Protein 2M7I (pdb70)

Radius of gyration: 6.83 Å; Cα contacts (8 Å, |Δi|>4): 8; chains: 1; bounding box: 20×5×5 Å

Foldseek 3Di:
DDDVHDDD

Sequence (8 aa):
TWLRWAKPTWLRWAKPTWLRWAKPTWLRWAKPTWLRWAKPTWLRWAKPTWLRWAKPTWLRWAKPTWLRWAKPTWLRWAKPTWLRWAKPTWLRWAKPTWLRWAKPTWLRWAKPTWLRWAKPTWLRWAKPTWLRWAKPTWLRWAKPTWLRWAKPTWLRWAKP

Structure (mmCIF, N/CA/C/O backbone):
data_2M7I
#
_entry.id   2M7I
#
loop_
_atom_site.group_PDB
_atom_site.id
_atom_site.type_symbol
_atom_site.label_atom_id
_atom_site.label_alt_id
_atom_site.label_comp_id
_atom_site.label_asym_id
_atom_site.label_entity_id
_atom_site.label_seq_id
_atom_site.pdbx_PDB_ins_code
_atom_site.Cartn_x
_atom_site.Cartn_y
_atom_site.Cartn_z
_atom_site.occupancy
_atom_site.B_iso_or_equiv
_atom_site.auth_seq_id
_atom_site.auth_comp_id
_atom_site.auth_asym_id
_atom_site.auth_atom_id
_atom_site.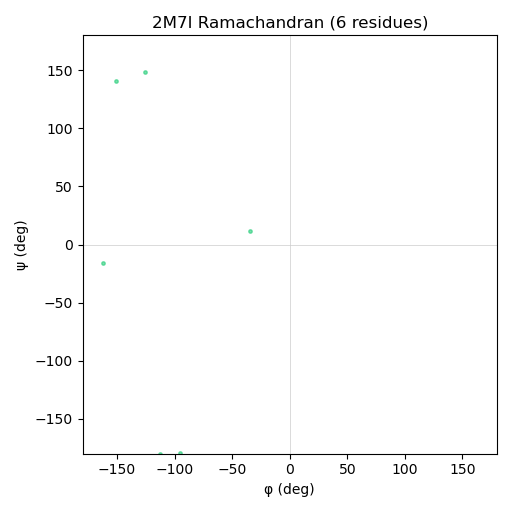pdbx_PDB_model_num
ATOM 1 N N . THR A 1 1 ? -9.054 -0.436 -2.928 1.00 0.00 1 THR A N 1
ATOM 2 C CA . THR A 1 1 ? -7.889 0.341 -2.543 1.00 0.00 1 THR A CA 1
ATOM 3 C C . THR A 1 1 ? -6.741 -0.585 -2.135 1.00 0.00 1 THR A C 1
ATOM 4 O O . THR A 1 1 ? -6.846 -1.803 -2.265 1.00 0.00 1 THR A O 1
ATOM 15 N N . TRP A 1 2 ? -5.671 0.030 -1.650 1.00 0.00 2 TRP A N 1
ATOM 16 C CA . TRP A 1 2 ? -4.505 -0.724 -1.223 1.00 0.00 2 TRP A CA 1
ATOM 17 C C . TRP A 1 2 ? -3.816 0.064 -0.106 1.00 0.00 2 TRP A C 1
ATOM 18 O O . TRP A 1 2 ? -3.728 1.289 -0.170 1.00 0.00 2 TRP A O 1
ATOM 39 N N . LEU A 1 3 ? -3.347 -0.672 0.891 1.00 0.00 3 LEU A N 1
ATOM 40 C CA . LEU A 1 3 ? -2.668 -0.057 2.019 1.00 0.00 3 LEU A CA 1
ATOM 41 C C . LEU A 1 3 ? -1.158 -0.089 1.779 1.00 0.00 3 LEU A C 1
ATOM 42 O O . LEU A 1 3 ? -0.429 -0.883 2.366 1.00 0.00 3 LEU A O 1
ATOM 115 N N . ARG A 1 7 ? 7.845 0.366 1.635 1.00 0.00 7 ARG A N 1
ATOM 116 C CA . ARG A 1 7 ? 8.178 -0.720 0.728 1.00 0.00 7 ARG A CA 1
ATOM 117 C C . ARG A 1 7 ? 7.190 -1.876 0.897 1.00 0.00 7 ARG A C 1
ATOM 118 O O . ARG A 1 7 ? 7.412 -2.968 0.378 1.00 0.00 7 ARG A O 1
ATOM 139 N N . TRP A 1 8 ? 6.120 -1.595 1.627 1.00 0.00 8 TRP A N 1
ATOM 140 C CA . TRP A 1 8 ? 5.097 -2.598 1.871 1.00 0.00 8 TRP A CA 1
ATOM 141 C C . TRP A 1 8 ? 3.819 -2.153 1.156 1.00 0.00 8 TRP A C 1
ATOM 142 O O . TRP A 1 8 ? 3.756 -1.070 0.582 1.00 0.00 8 TRP A O 1
ATOM 198 N N . ALA A 1 11 ? -3.784 -5.352 0.425 1.00 0.00 11 ALA A N 1
ATOM 199 C CA . ALA A 1 11 ? -5.004 -4.997 -0.279 1.00 0.00 11 ALA A CA 1
ATOM 200 C C . ALA A 1 11 ? -6.162 -4.930 0.718 1.00 0.00 11 ALA A C 1
ATO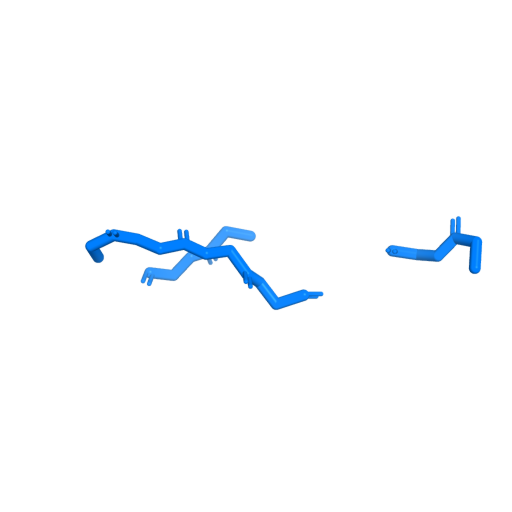M 201 O O . ALA A 1 11 ? -6.175 -5.657 1.709 1.00 0.00 11 ALA A O 1
ATOM 208 N N . LYS A 1 12 ? -7.107 -4.050 0.420 1.00 0.00 12 LYS A N 1
ATOM 209 C CA . LYS A 1 12 ? -8.267 -3.878 1.277 1.00 0.00 12 LYS A CA 1
ATOM 210 C C . LYS A 1 12 ? -9.373 -3.166 0.497 1.00 0.00 12 LYS A C 1
ATOM 211 O O . LYS A 1 12 ? -9.473 -1.941 0.414 1.00 0.00 12 LYS A O 1
ATOM 244 N N . PRO A 1 14 ? -11.480 -1.257 -1.900 1.00 0.00 14 PRO A N 1
ATOM 245 C CA . PRO A 1 14 ? -11.473 -0.322 -3.056 1.00 0.00 14 PRO A CA 1
ATOM 246 C C . PRO A 1 14 ? -10.081 0.091 -3.647 1.00 0.00 14 PRO A C 1
ATOM 247 O O . PRO A 1 14 ? -9.951 1.113 -4.311 1.00 0.00 14 PRO A O 1
ATOM 258 N N . THR A 1 1 ? -8.891 -0.368 -2.874 1.00 0.00 1 THR A N 2
ATOM 259 C CA . THR A 1 1 ? -7.728 0.361 -2.400 1.00 0.00 1 THR A CA 2
ATOM 260 C C . THR A 1 1 ? -6.622 -0.612 -1.983 1.00 0.00 1 THR A C 2
ATOM 261 O O . THR A 1 1 ? -6.750 -1.821 -2.174 1.00 0.00 1 THR A O 2
ATOM 272 N N . TRP A 1 2 ? -5.562 -0.048 -1.423 1.00 0.00 2 TRP A N 2
ATOM 273 C CA . TRP A 1 2 ? -4.435 -0.851 -0.979 1.00 0.00 2 TRP A CA 2
ATOM 274 C C . TRP A 1 2 ? -3.729 -0.091 0.146 1.00 0.00 2 TRP A C 2
ATOM 275 O O . TRP A 1 2 ? -3.709 1.139 0.153 1.00 0.00 2 TRP A O 2
ATOM 296 N N . LEU A 1 3 ? -3.166 -0.856 1.070 1.00 0.00 3 LEU A N 2
ATOM 297 C CA . LEU A 1 3 ? -2.461 -0.270 2.198 1.00 0.00 3 LEU A CA 2
ATOM 298 C C . LEU A 1 3 ? -0.985 -0.090 1.833 1.00 0.00 3 LEU A C 2
ATOM 299 O O . LEU A 1 3 ? -0.108 -0.787 2.334 1.00 0.00 3 LEU A O 2
ATOM 372 N N . ARG A 1 7 ? 7.741 0.346 1.546 1.00 0.00 7 ARG A N 2
ATOM 373 C CA . ARG A 1 7 ? 8.036 -0.784 0.683 1.00 0.00 7 ARG A CA 2
ATOM 374 C C . ARG A 1 7 ? 7.029 -1.912 0.922 1.00 0.00 7 ARG A C 2
ATOM 375 O O . ARG A 1 7 ? 7.224 -3.032 0.455 1.00 0.00 7 ARG A O 2
ATOM 396 N N . TRP A 1 8 ? 5.972 -1.574 1.647 1.00 0.00 8 TRP A N 2
ATOM 397 C CA . TRP A 1 8 ? 4.935 -2.544 1.954 1.00 0.00 8 TRP A CA 2
ATOM 398 C C . TRP A 1 8 ? 3.670 -2.140 1.192 1.00 0.00 8 TRP A C 2
ATOM 399 O O . TRP A 1 8 ? 3.559 -1.024 0.692 1.00 0.00 8 TRP A O 2
ATOM 455 N N . ALA A 1 11 ? -3.819 -5.424 0.496 1.00 0.00 11 ALA A N 2
ATOM 456 C CA . ALA A 1 11 ? -5.031 -5.120 -0.247 1.00 0.00 11 ALA A CA 2
ATOM 457 C C . ALA A 1 11 ? -6.211 -5.035 0.723 1.00 0.00 11 ALA A C 2
ATOM 458 O O . ALA A 1 11 ? -6.255 -5.758 1.718 1.00 0.00 11 ALA A O 2
ATOM 465 N N . LYS A 1 12 ? -7.139 -4.145 0.400 1.00 0.00 12 LYS A N 2
ATOM 466 C CA . LYS A 1 12 ? -8.316 -3.957 1.230 1.00 0.00 12 LYS A CA 2
ATOM 467 C C . LYS A 1 12 ? -9.380 -3.200 0.433 1.00 0.00 12 LYS A C 2
ATOM 468 O O . LYS A 1 12 ? -9.470 -1.973 0.406 1.00 0.00 12 LYS A O 2
ATOM 501 N N . PRO A 1 14 ? -11.361 -1.174 -1.984 1.00 0.00 14 PRO A N 2
ATOM 502 C CA . PRO A 1 14 ? -11.295 -0.196 -3.102 1.00 0.00 14 PRO A CA 2
ATOM 503 C C . PRO A 1 14 ? -9.875 0.221 -3.618 1.00 0.00 14 PRO A C 2
ATOM 504 O O . PRO A 1 14 ? -9.698 1.288 -4.196 1.00 0.00 14 PRO A O 2
ATOM 515 N N . THR A 1 1 ? -8.990 -0.504 -2.991 1.00 0.00 1 THR A N 3
ATOM 516 C CA . THR A 1 1 ? -7.809 0.253 -2.612 1.00 0.00 1 THR A CA 3
ATOM 517 C C . THR A 1 1 ? -6.703 -0.688 -2.130 1.00 0.00 1 THR A C 3
ATOM 518 O O . THR A 1 1 ? -6.846 -1.908 -2.203 1.00 0.00 1 THR A O 3
ATOM 529 N N . TRP A 1 2 ? -5.627 -0.086 -1.648 1.00 0.00 2 TRP A N 3
ATOM 530 C CA . TRP A 1 2 ? -4.497 -0.855 -1.153 1.00 0.00 2 TRP A CA 3
ATOM 531 C C . TRP A 1 2 ? -3.808 -0.035 -0.060 1.00 0.00 2 TRP A C 3
ATOM 532 O O . TRP A 1 2 ? -3.711 1.187 -0.165 1.00 0.00 2 TRP A O 3
ATOM 553 N N . LEU A 1 3 ? -3.350 -0.739 0.964 1.00 0.00 3 LEU A N 3
ATOM 554 C CA . LEU A 1 3 ? -2.673 -0.092 2.074 1.00 0.00 3 LEU A CA 3
ATOM 555 C C . LEU A 1 3 ? -1.179 0.023 1.759 1.00 0.00 3 LEU A C 3
ATOM 556 O O . LEU A 1 3 ? -0.382 -0.847 2.094 1.00 0.00 3 LEU A O 3
ATOM 629 N N . ARG A 1 7 ? 7.846 0.302 1.536 1.00 0.00 7 ARG A N 3
ATOM 630 C CA . ARG A 1 7 ? 8.103 -0.785 0.607 1.00 0.00 7 ARG A CA 3
ATOM 631 C C . ARG A 1 7 ? 7.092 -1.914 0.817 1.00 0.00 7 ARG A C 3
ATOM 632 O O . ARG A 1 7 ? 7.268 -3.015 0.296 1.00 0.00 7 ARG A O 3
ATOM 653 N N . TRP A 1 8 ? 6.056 -1.603 1.581 1.00 0.00 8 TRP A N 3
ATOM 654 C CA . TRP A 1 8 ? 5.017 -2.577 1.867 1.00 0.00 8 TRP A CA 3
ATOM 655 C C . TRP A 1 8 ? 3.780 -2.204 1.047 1.00 0.00 8 TRP A C 3
ATOM 656 O O . TRP A 1 8 ? 3.755 -1.184 0.364 1.00 0.00 8 TRP A O 3
ATOM 712 N N . ALA A 1 11 ? -3.810 -5.395 0.500 1.00 0.00 11 ALA A N 3
ATOM 713 C CA . ALA A 1 11 ? -5.025 -5.078 -0.231 1.00 0.00 11 ALA A CA 3
ATOM 714 C C . ALA A 1 11 ? -6.190 -4.955 0.754 1.00 0.00 11 ALA A C 3
ATOM 715 O O . ALA A 1 11 ? -6.225 -5.650 1.768 1.00 0.00 11 ALA A O 3
ATOM 722 N N . LYS A 1 12 ? -7.114 -4.067 0.420 1.00 0.00 12 LYS A N 3
ATOM 723 C CA . LYS A 1 12 ? -8.277 -3.845 1.263 1.00 0.00 12 LYS A CA 3
ATOM 724 C C . LYS A 1 12 ? -9.361 -3.134 0.450 1.00 0.00 12 LYS A C 3
ATOM 725 O O . LYS A 1 12 ? -9.409 -1.913 0.293 1.00 0.00 12 LYS A O 3
ATOM 758 N N . PRO A 1 14 ? -11.431 -1.237 -1.953 1.00 0.00 14 PRO A N 3
ATOM 759 C CA . PRO A 1 14 ? -11.397 -0.331 -3.131 1.00 0.00 14 PRO A CA 3
ATOM 760 C C . PRO A 1 14 ? -9.996 0.014 -3.742 1.00 0.00 14 PRO A C 3
ATOM 761 O O . PRO A 1 14 ? -9.832 1.013 -4.434 1.00 0.00 14 PRO A O 3
ATOM 772 N N . THR A 1 1 ? -9.045 -0.373 -2.852 1.00 0.00 1 THR A N 4
ATOM 773 C CA . THR A 1 1 ? -7.952 0.418 -2.312 1.00 0.00 1 THR A CA 4
ATOM 774 C C . THR A 1 1 ? -6.745 -0.475 -2.012 1.00 0.00 1 THR A C 4
ATOM 775 O O . THR A 1 1 ? -6.755 -1.664 -2.326 1.00 0.00 1 THR A O 4
ATOM 786 N N . TRP A 1 2 ? -5.735 0.134 -1.408 1.00 0.00 2 TRP A N 4
ATOM 787 C CA . TRP A 1 2 ? -4.524 -0.591 -1.063 1.00 0.00 2 TRP A CA 4
ATOM 788 C C . TRP A 1 2 ? -3.790 0.204 0.019 1.00 0.00 2 TRP A C 4
ATOM 789 O O . TRP A 1 2 ? -3.637 1.419 -0.094 1.00 0.00 2 TRP A O 4
ATOM 810 N N . LEU A 1 3 ? -3.356 -0.515 1.044 1.00 0.00 3 LEU A N 4
ATOM 811 C CA . LEU A 1 3 ? -2.641 0.108 2.146 1.00 0.00 3 LEU A CA 4
ATOM 812 C C . LEU A 1 3 ? -1.137 0.052 1.869 1.00 0.00 3 LEU A C 4
ATOM 813 O O . LEU A 1 3 ? -0.399 -0.713 2.481 1.00 0.00 3 LEU A O 4
ATOM 886 N N . ARG A 1 7 ? 7.871 0.296 1.518 1.00 0.00 7 ARG A N 4
ATOM 887 C CA . ARG A 1 7 ? 8.161 -0.813 0.627 1.00 0.00 7 ARG A CA 4
ATOM 888 C C . ARG A 1 7 ? 7.146 -1.940 0.834 1.00 0.00 7 ARG A C 4
ATOM 889 O O . ARG A 1 7 ? 7.327 -3.044 0.325 1.00 0.00 7 ARG A O 4
ATOM 910 N N . TRP A 1 8 ? 6.100 -1.620 1.581 1.00 0.00 8 TRP A N 4
ATOM 911 C CA . TRP A 1 8 ? 5.056 -2.591 1.862 1.00 0.00 8 TRP A CA 4
ATOM 912 C C . TRP A 1 8 ? 3.769 -2.110 1.187 1.00 0.00 8 TRP A C 4
ATOM 913 O O . TRP A 1 8 ? 3.712 -1.015 0.637 1.00 0.00 8 TRP A O 4
ATOM 969 N N . ALA A 1 11 ? -3.797 -5.298 0.574 1.00 0.00 11 ALA A N 4
ATOM 970 C CA . ALA A 1 11 ? -4.988 -4.980 -0.196 1.00 0.00 11 ALA A CA 4
ATOM 971 C C . ALA A 1 11 ? -6.207 -4.997 0.729 1.00 0.00 11 ALA A C 4
ATOM 972 O O . ALA A 1 11 ? -6.251 -5.763 1.691 1.00 0.00 11 ALA A O 4
ATOM 979 N N . LYS A 1 12 ? -7.168 -4.143 0.406 1.00 0.00 12 LYS A N 4
ATOM 980 C CA . LYS A 1 12 ? -8.383 -4.051 1.196 1.00 0.00 12 LYS A CA 4
ATOM 981 C C . LYS A 1 12 ? -9.471 -3.359 0.371 1.00 0.00 12 LYS A C 4
ATOM 982 O O . LYS A 1 12 ? -9.682 -2.146 0.398 1.00 0.00 12 LYS A O 4
ATOM 1015 N N . PRO A 1 14 ? -11.491 -1.412 -2.084 1.00 0.00 14 PRO A N 4
ATOM 1016 C CA . PRO A 1 14 ? -11.457 -0.381 -3.155 1.00 0.00 14 PRO A CA 4
ATOM 1017 C C . PRO A 1 14 ? -10.059 0.199 -3.558 1.00 0.00 14 PRO A C 4
ATOM 1018 O O . PRO A 1 14 ? -9.957 1.299 -4.091 1.00 0.00 14 PRO A O 4
ATOM 1029 N N . THR A 1 1 ? -8.881 -0.402 -2.891 1.00 0.00 1 THR A N 5
ATOM 1030 C CA . THR A 1 1 ? -7.729 0.339 -2.406 1.00 0.00 1 THR A CA 5
ATOM 1031 C C . THR A 1 1 ? -6.608 -0.620 -2.005 1.00 0.00 1 THR A C 5
ATOM 1032 O O . THR A 1 1 ? -6.717 -1.829 -2.209 1.00 0.00 1 THR A O 5
ATOM 1043 N N . TRP A 1 2 ? -5.554 -0.048 -1.441 1.00 0.00 2 TRP A N 5
ATOM 1044 C CA . TRP A 1 2 ? -4.414 -0.837 -1.009 1.00 0.00 2 TRP A CA 5
ATOM 1045 C C . TRP A 1 2 ? -3.703 -0.071 0.108 1.00 0.00 2 TRP A C 5
ATOM 1046 O O . TRP A 1 2 ? -3.644 1.158 0.082 1.00 0.00 2 TRP A O 5
ATOM 1067 N N . LEU A 1 3 ? -3.183 -0.827 1.063 1.00 0.00 3 LEU A N 5
ATOM 1068 C CA . LEU A 1 3 ? -2.479 -0.233 2.187 1.00 0.00 3 LEU A CA 5
ATOM 1069 C C . LEU A 1 3 ? -1.001 -0.065 1.827 1.00 0.00 3 LEU A C 5
ATOM 1070 O O . LEU A 1 3 ? -0.141 -0.821 2.268 1.00 0.00 3 LEU A O 5
ATOM 1143 N N . ARG A 1 7 ? 7.747 0.326 1.492 1.00 0.00 7 ARG A N 5
ATOM 1144 C CA . ARG A 1 7 ? 8.025 -0.780 0.592 1.00 0.00 7 ARG A CA 5
ATOM 1145 C C . ARG A 1 7 ? 7.017 -1.910 0.812 1.00 0.00 7 ARG A C 5
ATOM 1146 O O . ARG A 1 7 ? 7.200 -3.017 0.308 1.00 0.00 7 ARG A O 5
ATOM 1167 N N . TRP A 1 8 ? 5.974 -1.591 1.564 1.00 0.00 8 TRP A N 5
ATOM 1168 C CA . TRP A 1 8 ? 4.935 -2.564 1.857 1.00 0.00 8 TRP A CA 5
ATOM 1169 C C . TRP A 1 8 ? 3.671 -2.147 1.104 1.00 0.00 8 TRP A C 5
ATOM 1170 O O . TRP A 1 8 ? 3.569 -1.032 0.601 1.00 0.00 8 TRP A O 5
ATOM 1226 N N . ALA A 1 11 ? -3.829 -5.343 0.641 1.00 0.00 11 ALA A N 5
ATOM 1227 C CA . ALA A 1 11 ? -5.020 -5.085 -0.149 1.00 0.00 11 ALA A CA 5
ATOM 1228 C C . ALA A 1 11 ? -6.238 -5.026 0.776 1.00 0.00 11 ALA A C 5
ATOM 1229 O O . ALA A 1 11 ? -6.311 -5.762 1.759 1.00 0.00 11 ALA A O 5
ATOM 1236 N N . LYS A 1 12 ? -7.162 -4.143 0.429 1.00 0.00 12 LYS A N 5
ATOM 1237 C CA . LYS A 1 12 ? -8.372 -3.977 1.216 1.00 0.00 12 LYS A CA 5
ATOM 1238 C C . LYS A 1 12 ? -9.420 -3.237 0.382 1.00 0.00 12 LYS A C 5
ATOM 1239 O O . LYS A 1 12 ? -9.500 -2.011 0.315 1.00 0.00 12 LYS A O 5
ATOM 1272 N N . PRO A 1 14 ? -11.376 -1.231 -2.040 1.00 0.00 14 PRO A N 5
ATOM 1273 C CA . PRO A 1 14 ? -11.289 -0.246 -3.150 1.00 0.00 14 PRO A CA 5
ATOM 1274 C C . PRO A 1 14 ? -9.861 0.180 -3.633 1.00 0.00 14 PRO A C 5
ATOM 1275 O O . PRO A 1 14 ? -9.683 1.227 -4.245 1.00 0.00 14 PRO A O 5
ATOM 1286 N N . THR A 1 1 ? -9.140 -0.777 -3.174 1.00 0.00 1 THR A N 6
ATOM 1287 C CA . THR A 1 1 ? -7.967 0.025 -2.873 1.00 0.00 1 THR A CA 6
ATOM 1288 C C . THR A 1 1 ? -6.847 -0.856 -2.314 1.00 0.00 1 THR A C 6
ATOM 1289 O O . THR A 1 1 ? -6.977 -2.078 -2.272 1.00 0.00 1 THR A O 6
ATOM 1300 N N . TRP A 1 2 ? -5.773 -0.200 -1.899 1.00 0.00 2 TRP A N 6
ATOM 1301 C CA . TRP A 1 2 ? -4.632 -0.909 -1.345 1.00 0.00 2 TRP A CA 6
ATOM 1302 C C . TRP A 1 2 ? -3.968 0.001 -0.310 1.00 0.00 2 TRP A C 6
ATOM 1303 O O . TRP A 1 2 ? -4.151 1.218 -0.340 1.00 0.00 2 TRP A O 6
ATOM 1324 N N . LEU A 1 3 ? -3.211 -0.622 0.581 1.00 0.00 3 LEU A N 6
ATOM 1325 C CA . LEU A 1 3 ? -2.518 0.117 1.623 1.00 0.00 3 LEU A CA 6
ATOM 1326 C C . LEU A 1 3 ? -1.309 0.834 1.017 1.00 0.00 3 LEU A C 6
ATOM 1327 O O . LEU A 1 3 ? -1.076 0.796 -0.187 1.00 0.00 3 LEU A O 6
ATOM 1400 N N . ARG A 1 7 ? 7.907 0.139 1.293 1.00 0.00 7 ARG A N 6
ATOM 1401 C CA . ARG A 1 7 ? 7.949 -0.821 0.203 1.00 0.00 7 ARG A CA 6
ATOM 1402 C C . ARG A 1 7 ? 6.903 -1.916 0.422 1.00 0.00 7 ARG A C 6
ATOM 1403 O O . ARG A 1 7 ? 6.926 -2.945 -0.254 1.00 0.00 7 ARG A O 6
ATOM 1424 N N . TRP A 1 8 ? 6.011 -1.660 1.367 1.00 0.00 8 TRP A N 6
ATOM 1425 C CA . TRP A 1 8 ? 4.960 -2.611 1.683 1.00 0.00 8 TRP A CA 6
ATOM 1426 C C . TRP A 1 8 ? 3.708 -2.209 0.899 1.00 0.00 8 TRP A C 6
ATOM 1427 O O . TRP A 1 8 ? 3.695 -1.204 0.196 1.00 0.00 8 TRP A O 6
ATOM 1483 N N . ALA A 1 11 ? -3.866 -5.368 0.609 1.00 0.00 11 ALA A N 6
ATOM 1484 C CA . ALA A 1 11 ? -5.083 -5.066 -0.125 1.00 0.00 11 ALA A CA 6
ATOM 1485 C C . ALA A 1 11 ? -6.237 -4.881 0.863 1.00 0.00 11 ALA A C 6
ATOM 1486 O O . ALA A 1 11 ? -6.257 -5.505 1.923 1.00 0.00 11 ALA A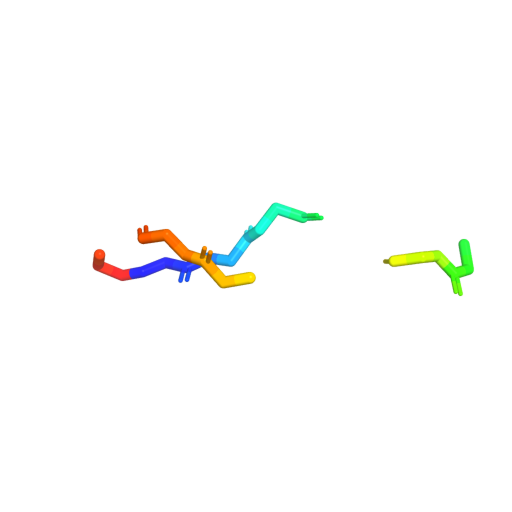 O 6
ATOM 1493 N N . LYS A 1 12 ? -7.169 -4.021 0.480 1.00 0.00 12 LYS A N 6
ATOM 1494 C CA . LYS A 1 12 ? -8.323 -3.747 1.318 1.00 0.00 12 LYS A CA 6
ATOM 1495 C C . LYS A 1 12 ? -9.428 -3.117 0.468 1.00 0.00 12 LYS A C 6
ATOM 1496 O O . LYS A 1 12 ? -9.492 -1.915 0.211 1.00 0.00 12 LYS A O 6
ATOM 1529 N N . PRO A 1 14 ? -11.555 -1.451 -2.053 1.00 0.00 14 PRO A N 6
ATOM 1530 C CA . PRO A 1 14 ? -11.549 -0.644 -3.302 1.00 0.00 14 PRO A CA 6
ATOM 1531 C C . PRO A 1 14 ? -10.161 -0.337 -3.961 1.00 0.00 14 PRO A C 6
ATOM 1532 O O . PRO A 1 14 ? -10.018 0.611 -4.726 1.00 0.00 14 PRO A O 6
ATOM 1543 N N . THR A 1 1 ? -9.021 -0.517 -2.972 1.00 0.00 1 THR A N 7
ATOM 1544 C CA . THR A 1 1 ? -7.826 0.250 -2.668 1.00 0.00 1 THR A CA 7
ATOM 1545 C C . THR A 1 1 ? -6.703 -0.677 -2.198 1.00 0.00 1 THR A C 7
ATOM 1546 O O . THR A 1 1 ? -6.850 -1.898 -2.223 1.00 0.00 1 THR A O 7
ATOM 1557 N N . TRP A 1 2 ? -5.605 -0.061 -1.783 1.00 0.00 2 TRP A N 7
ATOM 1558 C CA . TRP A 1 2 ? -4.458 -0.815 -1.308 1.00 0.00 2 TRP A CA 7
ATOM 1559 C C . TRP A 1 2 ? -3.749 0.022 -0.242 1.00 0.00 2 TRP A C 7
ATOM 1560 O O . TRP A 1 2 ? -3.578 1.229 -0.408 1.00 0.00 2 TRP A O 7
ATOM 1581 N N . LEU A 1 3 ? -3.356 -0.652 0.830 1.00 0.00 3 LEU A N 7
ATOM 1582 C CA . LEU A 1 3 ? -2.669 0.016 1.923 1.00 0.00 3 LEU A CA 7
ATOM 1583 C C . LEU A 1 3 ? -1.164 0.017 1.648 1.00 0.00 3 LEU A C 7
ATOM 1584 O O . LEU A 1 3 ? -0.430 -0.865 2.084 1.00 0.00 3 LEU A O 7
ATOM 1657 N N . ARG A 1 7 ? 7.796 0.416 1.617 1.00 0.00 7 ARG A N 7
ATOM 1658 C CA . ARG A 1 7 ? 8.118 -0.639 0.670 1.00 0.00 7 ARG A CA 7
ATOM 1659 C C . ARG A 1 7 ? 7.153 -1.814 0.835 1.00 0.00 7 ARG A C 7
ATOM 1660 O O . ARG A 1 7 ? 7.377 -2.889 0.281 1.00 0.00 7 ARG A O 7
ATOM 1681 N N . TRP A 1 8 ? 6.098 -1.569 1.598 1.00 0.00 8 TRP A N 7
ATOM 1682 C CA . TRP A 1 8 ? 5.097 -2.593 1.843 1.00 0.00 8 TRP A CA 7
ATOM 1683 C C . TRP A 1 8 ? 3.812 -2.181 1.121 1.00 0.00 8 TRP A C 7
ATOM 1684 O O . TRP A 1 8 ? 3.715 -1.087 0.573 1.00 0.00 8 TRP A O 7
ATOM 1740 N N . ALA A 1 11 ? -3.786 -5.393 0.438 1.00 0.00 11 ALA A N 7
ATOM 1741 C CA . ALA A 1 11 ? -5.013 -5.059 -0.264 1.00 0.00 11 ALA A CA 7
ATOM 1742 C C . ALA A 1 11 ? -6.156 -4.931 0.745 1.00 0.00 11 ALA A C 7
ATOM 1743 O O . ALA A 1 11 ? -6.170 -5.624 1.762 1.00 0.00 11 ALA A O 7
ATOM 1750 N N . LYS A 1 12 ? -7.085 -4.040 0.430 1.00 0.00 12 LYS A N 7
ATOM 1751 C CA . LYS A 1 12 ? -8.228 -3.813 1.297 1.00 0.00 12 LYS A CA 7
ATOM 1752 C C . LYS A 1 12 ? -9.326 -3.098 0.509 1.00 0.00 12 LYS A C 7
ATOM 1753 O O . LYS A 1 12 ? -9.344 -1.882 0.310 1.00 0.00 12 LYS A O 7
ATOM 1786 N N . PRO A 1 14 ? -11.445 -1.198 -1.829 1.00 0.00 14 PRO A N 7
ATOM 1787 C CA . PRO A 1 14 ? -11.435 -0.312 -3.023 1.00 0.00 14 PRO A CA 7
ATOM 1788 C C . PRO A 1 14 ? -10.051 -0.018 -3.697 1.00 0.00 14 PRO A C 7
ATOM 1789 O O . PRO A 1 14 ? -9.904 0.932 -4.458 1.00 0.00 14 PRO A O 7
ATOM 1800 N N . THR A 1 1 ? -9.009 -0.476 -2.944 1.00 0.00 1 THR A N 8
ATOM 1801 C CA . THR A 1 1 ? -7.829 0.300 -2.606 1.00 0.00 1 THR A CA 8
ATOM 1802 C C . THR A 1 1 ? -6.688 -0.624 -2.176 1.00 0.00 1 THR A C 8
ATOM 1803 O O . THR A 1 1 ? -6.809 -1.845 -2.254 1.00 0.00 1 THR A O 8
ATOM 1814 N N . TRP A 1 2 ? -5.604 -0.005 -1.731 1.00 0.00 2 TRP A N 8
ATOM 1815 C CA . TRP A 1 2 ? -4.442 -0.757 -1.288 1.00 0.00 2 TRP A CA 8
ATOM 1816 C C . TRP A 1 2 ? -3.722 0.070 -0.221 1.00 0.00 2 TRP A C 8
ATOM 1817 O O . TRP A 1 2 ? -3.418 1.241 -0.439 1.00 0.00 2 TRP A O 8
ATOM 1838 N N . LEU A 1 3 ? -3.471 -0.573 0.910 1.00 0.00 3 LEU A N 8
ATOM 1839 C CA . LEU A 1 3 ? -2.792 0.088 2.012 1.00 0.00 3 LEU A CA 8
ATOM 1840 C C . LEU A 1 3 ? -1.279 -0.018 1.811 1.00 0.00 3 LEU A C 8
ATOM 1841 O O . LEU A 1 3 ? -0.615 -0.885 2.369 1.00 0.00 3 LEU A O 8
ATOM 1914 N N . ARG A 1 7 ? 7.837 0.365 1.557 1.00 0.00 7 ARG A N 8
ATOM 1915 C CA . ARG A 1 7 ? 8.154 -0.723 0.649 1.00 0.00 7 ARG A CA 8
ATOM 1916 C C . ARG A 1 7 ? 7.170 -1.880 0.840 1.00 0.00 7 ARG A C 8
ATOM 1917 O O . ARG A 1 7 ? 7.384 -2.974 0.322 1.00 0.00 7 ARG A O 8
ATOM 1938 N N . TRP A 1 8 ? 6.113 -1.596 1.586 1.00 0.00 8 TRP A N 8
ATOM 1939 C CA . TRP A 1 8 ? 5.094 -2.598 1.853 1.00 0.00 8 TRP A CA 8
ATOM 1940 C C . TRP A 1 8 ? 3.803 -2.157 1.162 1.00 0.00 8 TRP A C 8
ATOM 1941 O O . TRP A 1 8 ? 3.724 -1.069 0.598 1.00 0.00 8 TRP A O 8
ATOM 1997 N N . ALA A 1 11 ? -3.780 -5.414 0.402 1.00 0.00 11 ALA A N 8
ATOM 1998 C CA . ALA A 1 11 ? -5.000 -5.071 -0.310 1.00 0.00 11 ALA A CA 8
ATOM 1999 C C . ALA A 1 11 ? -6.156 -4.970 0.686 1.00 0.00 11 ALA A C 8
ATOM 2000 O O . ALA A 1 11 ? -6.180 -5.680 1.689 1.00 0.00 11 ALA A O 8
ATOM 2007 N N . LYS A 1 12 ? -7.087 -4.079 0.375 1.00 0.00 12 LYS A N 8
ATOM 2008 C CA . LYS A 1 12 ? -8.243 -3.874 1.231 1.00 0.00 12 LYS A CA 8
ATOM 2009 C C . LYS A 1 12 ? -9.338 -3.158 0.439 1.00 0.00 12 LYS A C 8
ATOM 2010 O O . LYS A 1 12 ? -9.364 -1.942 0.253 1.00 0.00 12 LYS A O 8
ATOM 2043 N N . PRO A 1 14 ? -11.448 -1.227 -1.853 1.00 0.00 14 PRO A N 8
ATOM 2044 C CA . PRO A 1 14 ? -11.431 -0.303 -3.018 1.00 0.00 14 PRO A CA 8
ATOM 2045 C C . PRO A 1 14 ? -10.040 0.033 -3.657 1.00 0.00 14 PRO A C 8
ATOM 2046 O O . PRO A 1 14 ? -9.901 0.994 -4.405 1.00 0.00 14 PRO A O 8
ATOM 2057 N N . THR A 1 1 ? -9.114 -0.651 -3.039 1.00 0.00 1 THR A N 9
ATOM 2058 C CA . THR A 1 1 ? -7.945 0.137 -2.690 1.00 0.00 1 THR A CA 9
ATOM 2059 C C . THR A 1 1 ? -6.794 -0.776 -2.263 1.00 0.00 1 THR A C 9
ATOM 2060 O O . THR A 1 1 ? -6.904 -1.998 -2.345 1.00 0.00 1 THR A O 9
ATOM 2071 N N . TRP A 1 2 ? -5.716 -0.147 -1.817 1.00 0.00 2 TRP A N 9
ATOM 2072 C CA . TRP A 1 2 ? -4.546 -0.887 -1.377 1.00 0.00 2 TRP A CA 9
ATOM 2073 C C . TRP A 1 2 ? -3.778 -0.013 -0.384 1.00 0.00 2 TRP A C 9
ATOM 2074 O O . TRP A 1 2 ? -3.737 1.208 -0.531 1.00 0.00 2 TRP A O 9
ATOM 2095 N N . LEU A 1 3 ? -3.189 -0.671 0.603 1.00 0.00 3 LEU A N 9
ATOM 2096 C CA . LEU A 1 3 ? -2.424 0.032 1.620 1.00 0.00 3 LEU A CA 9
ATOM 2097 C C . LEU A 1 3 ? -1.160 0.617 0.986 1.00 0.00 3 LEU A C 9
ATOM 2098 O O . LEU A 1 3 ? -0.740 0.220 -0.096 1.00 0.00 3 LEU A O 9
ATOM 2171 N N . ARG A 1 7 ? 7.862 0.128 1.370 1.00 0.00 7 ARG A N 9
ATOM 2172 C CA . ARG A 1 7 ? 7.925 -0.905 0.348 1.00 0.00 7 ARG A CA 9
ATOM 2173 C C . ARG A 1 7 ? 6.866 -1.976 0.611 1.00 0.00 7 ARG A C 9
ATOM 2174 O O . ARG A 1 7 ? 6.898 -3.048 0.007 1.00 0.00 7 ARG A O 9
ATOM 2195 N N . TRP A 1 8 ? 5.950 -1.651 1.513 1.00 0.00 8 TRP A N 9
ATOM 2196 C CA . TRP A 1 8 ? 4.884 -2.573 1.861 1.00 0.00 8 TRP A CA 9
ATOM 2197 C C . TRP A 1 8 ? 3.649 -2.201 1.038 1.00 0.00 8 TRP A C 9
ATOM 2198 O O . TRP A 1 8 ? 3.611 -1.164 0.383 1.00 0.00 8 TRP A O 9
ATOM 2254 N N . ALA A 1 11 ? -3.869 -5.449 0.543 1.00 0.00 11 ALA A N 9
ATOM 2255 C CA . ALA A 1 11 ? -5.091 -5.141 -0.182 1.00 0.00 11 ALA A CA 9
ATOM 2256 C C . ALA A 1 11 ? -6.240 -4.975 0.815 1.00 0.00 11 ALA A C 9
ATOM 2257 O O . ALA A 1 11 ? -6.256 -5.618 1.863 1.00 0.00 11 ALA A O 9
ATOM 2264 N N . LYS A 1 12 ? -7.175 -4.108 0.451 1.00 0.00 12 LYS A N 9
ATOM 2265 C CA . LYS A 1 12 ? -8.326 -3.849 1.300 1.00 0.00 12 LYS A CA 9
ATOM 2266 C C . LYS A 1 12 ? -9.429 -3.193 0.468 1.00 0.00 12 LYS A C 9
ATOM 2267 O O . LYS A 1 12 ? -9.514 -1.979 0.281 1.00 0.00 12 LYS A O 9
ATOM 2300 N N . PRO A 1 14 ? -11.545 -1.414 -1.969 1.00 0.00 14 PRO A N 9
ATOM 2301 C CA . PRO A 1 14 ? -11.535 -0.527 -3.162 1.00 0.00 14 PRO A CA 9
ATOM 2302 C C . PRO A 1 14 ? -10.143 -0.146 -3.772 1.00 0.00 14 PRO A C 9
ATOM 2303 O O . PRO A 1 14 ? -10.009 0.847 -4.481 1.00 0.00 14 PRO A O 9
ATOM 2314 N N . THR A 1 1 ? -9.339 -0.830 -2.951 1.00 0.00 1 THR A N 10
ATOM 2315 C CA . THR A 1 1 ? -8.169 0.015 -2.788 1.00 0.00 1 THR A CA 10
ATOM 2316 C C . THR A 1 1 ? -6.980 -0.811 -2.290 1.00 0.00 1 THR A C 10
ATOM 2317 O O . THR A 1 1 ? -7.070 -2.033 -2.185 1.00 0.00 1 THR A O 10
ATOM 2328 N N . TRP A 1 2 ? -5.895 -0.109 -1.996 1.00 0.00 2 TRP A N 10
ATOM 2329 C CA . TRP A 1 2 ? -4.690 -0.762 -1.512 1.00 0.00 2 TRP A CA 10
ATOM 2330 C C . TRP A 1 2 ? -4.014 0.177 -0.512 1.00 0.00 2 TRP A C 10
ATOM 2331 O O . TRP A 1 2 ? -4.328 1.365 -0.460 1.00 0.00 2 TRP A O 10
ATOM 2352 N N . LEU A 1 3 ? -3.098 -0.392 0.259 1.00 0.00 3 LEU A N 10
ATOM 2353 C CA . LEU A 1 3 ? -2.374 0.379 1.255 1.00 0.00 3 LEU A CA 10
ATOM 2354 C C . LEU A 1 3 ? -1.010 0.782 0.690 1.00 0.00 3 LEU A C 10
ATOM 2355 O O . LEU A 1 3 ? -0.461 0.130 -0.192 1.00 0.00 3 LEU A O 10
ATOM 2428 N N . ARG A 1 7 ? 7.821 -0.368 2.005 1.00 0.00 7 ARG A N 10
ATOM 2429 C CA . ARG A 1 7 ? 7.859 -1.455 1.042 1.00 0.00 7 ARG A CA 10
ATOM 2430 C C . ARG A 1 7 ? 6.613 -2.333 1.183 1.00 0.00 7 ARG A C 10
ATOM 2431 O O . ARG A 1 7 ? 6.551 -3.424 0.617 1.00 0.00 7 ARG A O 10
ATOM 2452 N N . TRP A 1 8 ? 5.652 -1.823 1.939 1.00 0.00 8 TRP A N 10
ATOM 2453 C CA . TRP A 1 8 ? 4.412 -2.547 2.160 1.00 0.00 8 TRP A CA 10
ATOM 2454 C C . TRP A 1 8 ? 3.367 -2.008 1.181 1.00 0.00 8 TRP A C 10
ATOM 2455 O O . TRP A 1 8 ? 3.469 -0.884 0.699 1.00 0.00 8 TRP A O 10
ATOM 2511 N N . ALA A 1 11 ? -3.624 -5.439 0.258 1.00 0.00 11 ALA A N 10
ATOM 2512 C CA . ALA A 1 11 ? -4.857 -4.943 -0.331 1.00 0.00 11 ALA A CA 10
ATOM 2513 C C . ALA A 1 11 ? -5.925 -4.824 0.757 1.00 0.00 11 ALA A C 10
ATOM 2514 O O . ALA A 1 11 ? -5.815 -5.449 1.811 1.00 0.00 11 ALA A O 10
ATOM 2521 N N . LYS A 1 12 ? -6.934 -4.016 0.466 1.00 0.00 12 LYS A N 10
ATOM 2522 C CA . LYS A 1 12 ? -8.021 -3.807 1.407 1.00 0.00 12 LYS A CA 10
ATOM 2523 C C . LYS A 1 12 ? -9.214 -3.193 0.673 1.00 0.00 12 LYS A C 10
ATOM 2524 O O . LYS A 1 12 ? -9.301 -1.998 0.389 1.00 0.00 12 LYS A O 10
ATOM 2557 N N . PRO A 1 14 ? -11.615 -1.546 -1.579 1.00 0.00 14 PRO A N 10
ATOM 2558 C CA . PRO A 1 14 ? -11.748 -0.746 -2.825 1.00 0.00 14 PRO A CA 10
ATOM 2559 C C . PRO A 1 14 ? -10.444 -0.454 -3.643 1.00 0.00 14 PRO A C 10
ATOM 2560 O O . PRO A 1 14 ? -10.403 0.450 -4.470 1.00 0.00 14 PRO A O 10
ATOM 2571 N N . THR A 1 1 ? -8.999 -0.429 -2.924 1.00 0.00 1 THR A N 11
ATOM 2572 C CA . THR A 1 1 ? -7.836 0.350 -2.535 1.00 0.00 1 THR A CA 11
ATOM 2573 C C . THR A 1 1 ? -6.680 -0.573 -2.144 1.00 0.00 1 THR A C 11
ATOM 2574 O O . THR A 1 1 ? -6.774 -1.790 -2.298 1.00 0.00 1 THR A O 11
ATOM 2585 N N . TRP A 1 2 ? -5.619 0.040 -1.644 1.00 0.00 2 TRP A N 11
ATOM 2586 C CA . TRP A 1 2 ? -4.446 -0.713 -1.230 1.00 0.00 2 TRP A CA 11
ATOM 2587 C C . TRP A 1 2 ? -3.723 0.096 -0.150 1.00 0.00 2 TRP A C 11
ATOM 2588 O O . TRP A 1 2 ? -3.429 1.275 -0.346 1.00 0.00 2 TRP A O 11
ATOM 2609 N N . LEU A 1 3 ? -3.457 -0.569 0.964 1.00 0.00 3 LEU A N 11
ATOM 2610 C CA . LEU A 1 3 ? -2.772 0.073 2.073 1.00 0.00 3 LEU A CA 11
ATOM 2611 C C . LEU A 1 3 ? -1.261 -0.025 1.860 1.00 0.00 3 LEU A C 11
ATOM 2612 O O . LEU A 1 3 ? -0.583 -0.870 2.437 1.00 0.00 3 LEU A O 11
ATOM 2685 N N . ARG A 1 7 ? 7.839 0.343 1.507 1.00 0.00 7 ARG A N 11
ATOM 2686 C CA . ARG A 1 7 ? 8.148 -0.765 0.619 1.00 0.00 7 ARG A CA 11
ATOM 2687 C C . ARG A 1 7 ? 7.156 -1.910 0.833 1.00 0.00 7 ARG A C 11
ATOM 2688 O O . ARG A 1 7 ? 7.360 -3.015 0.335 1.00 0.00 7 ARG A O 11
ATOM 2709 N N . TRP A 1 8 ? 6.102 -1.606 1.578 1.00 0.00 8 TRP A N 11
ATOM 2710 C CA . TRP A 1 8 ? 5.078 -2.595 1.865 1.00 0.00 8 TRP A CA 11
ATOM 2711 C C . TRP A 1 8 ? 3.772 -2.123 1.223 1.00 0.00 8 TRP A C 11
ATOM 2712 O O . TRP A 1 8 ? 3.681 -1.014 0.707 1.00 0.00 8 TRP A O 11
ATOM 2768 N N . ALA A 1 11 ? -3.774 -5.406 0.387 1.00 0.00 11 ALA A N 11
ATOM 2769 C CA . ALA A 1 11 ? -4.992 -5.055 -0.324 1.00 0.00 11 ALA A CA 11
ATOM 2770 C C . ALA A 1 11 ? -6.159 -5.008 0.663 1.00 0.00 11 ALA A C 11
ATOM 2771 O O . ALA A 1 11 ? -6.176 -5.749 1.645 1.00 0.00 11 ALA A O 11
ATOM 2778 N N . LYS A 1 12 ? -7.107 -4.130 0.369 1.00 0.00 12 LYS A N 11
ATOM 2779 C CA . LYS A 1 12 ? -8.276 -3.977 1.219 1.00 0.00 12 LYS A CA 11
ATOM 2780 C C . LYS A 1 12 ? -9.368 -3.234 0.447 1.00 0.00 12 LYS A C 11
ATOM 2781 O O . LYS A 1 12 ? -9.440 -2.007 0.376 1.00 0.00 12 LYS A O 11
ATOM 2814 N N . PRO A 1 14 ? -11.447 -1.251 -1.911 1.00 0.00 14 PRO A N 11
ATOM 2815 C CA . PRO A 1 14 ? -11.423 -0.298 -3.053 1.00 0.00 14 PRO A CA 11
ATOM 2816 C C . PRO A 1 14 ? -10.024 0.099 -3.637 1.00 0.00 14 PRO A C 11
ATOM 2817 O O . PRO A 1 14 ? -9.886 1.103 -4.328 1.00 0.00 14 PRO A O 11
ATOM 2828 N N . THR A 1 1 ? -9.159 -0.781 -3.120 1.00 0.00 1 THR A N 12
ATOM 2829 C CA . THR A 1 1 ? -7.977 0.031 -2.890 1.00 0.00 1 THR A CA 12
ATOM 2830 C C . THR A 1 1 ? -6.832 -0.832 -2.355 1.00 0.00 1 THR A C 12
ATOM 2831 O O . THR A 1 1 ? -6.953 -2.054 -2.284 1.00 0.00 1 THR A O 12
ATOM 2842 N N . TRP A 1 2 ? -5.747 -0.163 -1.995 1.00 0.00 2 TRP A N 12
ATOM 2843 C CA . TRP A 1 2 ? -4.582 -0.852 -1.469 1.00 0.00 2 TRP A CA 12
ATOM 2844 C C . TRP A 1 2 ? -3.879 0.086 -0.487 1.00 0.00 2 TRP A C 12
ATOM 2845 O O . TRP A 1 2 ? -3.868 1.300 -0.684 1.00 0.00 2 TRP A O 12
ATOM 2866 N N . LEU A 1 3 ? -3.308 -0.512 0.549 1.00 0.00 3 LEU A N 12
ATOM 2867 C CA . LEU A 1 3 ? -2.606 0.256 1.562 1.00 0.00 3 LEU A CA 12
ATOM 2868 C C . LEU A 1 3 ? -1.351 0.876 0.945 1.00 0.00 3 LEU A C 12
ATOM 2869 O O . LEU A 1 3 ? -1.080 0.736 -0.244 1.00 0.00 3 LEU A O 12
ATOM 2942 N N . ARG A 1 7 ? 7.891 0.121 1.405 1.00 0.00 7 ARG A N 12
ATOM 2943 C CA . ARG A 1 7 ? 7.957 -0.879 0.352 1.00 0.00 7 ARG A CA 12
ATOM 2944 C C . ARG A 1 7 ? 6.899 -1.962 0.580 1.00 0.00 7 ARG A C 12
ATOM 2945 O O . ARG A 1 7 ? 6.933 -3.012 -0.060 1.00 0.00 7 ARG A O 12
ATOM 2966 N N . TRP A 1 8 ? 5.986 -1.666 1.494 1.00 0.00 8 TRP A N 12
ATOM 2967 C CA . TRP A 1 8 ? 4.920 -2.602 1.814 1.00 0.00 8 TRP A CA 12
ATOM 2968 C C . TRP A 1 8 ? 3.698 -2.230 0.974 1.00 0.00 8 TRP A C 12
ATOM 2969 O O . TRP A 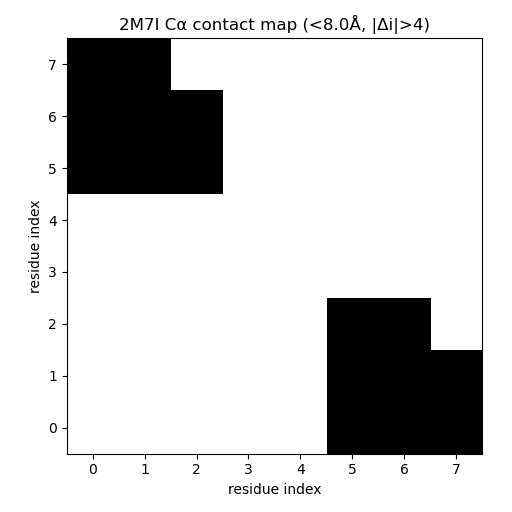1 8 ? 3.678 -1.206 0.298 1.00 0.00 8 TRP A O 12
ATOM 3025 N N . ALA A 1 11 ? -3.825 -5.430 0.479 1.00 0.00 11 ALA A N 12
ATOM 3026 C CA . ALA A 1 11 ? -5.054 -5.103 -0.224 1.00 0.00 11 ALA A CA 12
ATOM 3027 C C . ALA A 1 11 ? -6.184 -4.920 0.792 1.00 0.00 11 ALA A C 12
ATOM 3028 O O . ALA A 1 11 ? -6.202 -5.578 1.831 1.00 0.00 11 ALA A O 12
ATOM 3035 N N . LYS A 1 12 ? -7.098 -4.023 0.455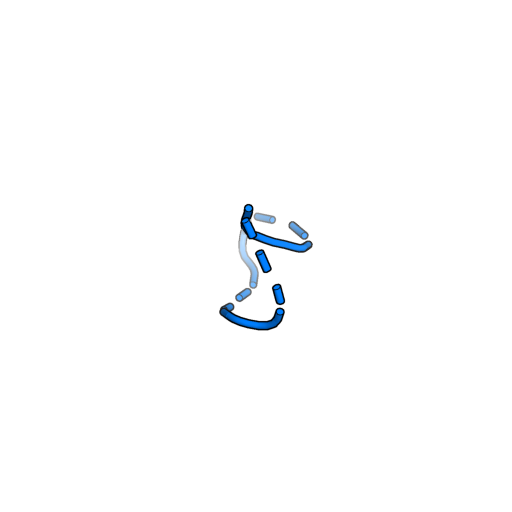 1.00 0.00 12 LYS A N 12
ATOM 3036 C CA . LYS A 1 12 ? -8.229 -3.744 1.325 1.00 0.00 12 LYS A CA 12
ATOM 3037 C C . LYS A 1 12 ? -9.356 -3.115 0.503 1.00 0.00 12 LYS A C 12
ATOM 3038 O O . LYS A 1 12 ? -9.397 -1.922 0.200 1.00 0.00 12 LYS A O 12
ATOM 3071 N N . PRO A 1 14 ? -11.548 -1.431 -1.901 1.00 0.00 14 PRO A N 12
ATOM 3072 C CA . PRO A 1 14 ? -11.576 -0.628 -3.153 1.00 0.00 14 PRO A CA 12
ATOM 3073 C C . PRO A 1 14 ? -10.210 -0.360 -3.873 1.00 0.00 14 PRO A C 12
ATOM 3074 O O . PRO A 1 14 ? -10.092 0.545 -4.692 1.00 0.00 14 PRO A O 12
ATOM 3085 N N . THR A 1 1 ? -9.191 -0.506 -2.719 1.00 0.00 1 THR A N 13
ATOM 3086 C CA . THR A 1 1 ? -8.065 0.321 -2.323 1.00 0.00 1 THR A CA 13
ATOM 3087 C C . THR A 1 1 ? -6.868 -0.553 -1.944 1.00 0.00 1 THR A C 13
ATOM 3088 O O . THR A 1 1 ? -6.914 -1.773 -2.093 1.00 0.00 1 THR A O 13
ATOM 3099 N N . TRP A 1 2 ? -5.824 0.104 -1.460 1.00 0.00 2 TRP A N 13
ATOM 3100 C CA . TRP A 1 2 ? -4.617 -0.598 -1.059 1.00 0.00 2 TRP A CA 13
ATOM 3101 C C . TRP A 1 2 ? -3.998 0.160 0.117 1.00 0.00 2 TRP A C 13
ATOM 3102 O O . TRP A 1 2 ? -4.428 1.265 0.443 1.00 0.00 2 TRP A O 13
ATOM 3123 N N . LEU A 1 3 ? -2.998 -0.464 0.722 1.00 0.00 3 LEU A N 13
ATOM 3124 C CA . LEU A 1 3 ? -2.316 0.138 1.855 1.00 0.00 3 LEU A CA 13
ATOM 3125 C C . LEU A 1 3 ? -0.846 0.364 1.498 1.00 0.00 3 LEU A C 13
ATOM 3126 O O . LEU A 1 3 ? 0.054 -0.270 2.043 1.00 0.00 3 LEU A O 13
ATOM 3199 N N . ARG A 1 7 ? 7.770 -0.260 2.192 1.00 0.00 7 ARG A N 13
ATOM 3200 C CA . ARG A 1 7 ? 7.930 -1.497 1.447 1.00 0.00 7 ARG A CA 13
ATOM 3201 C C . ARG A 1 7 ? 6.679 -2.367 1.588 1.00 0.00 7 ARG A C 13
ATOM 3202 O O . ARG A 1 7 ? 6.688 -3.539 1.211 1.00 0.00 7 ARG A O 13
ATOM 3223 N N . TRP A 1 8 ? 5.633 -1.761 2.130 1.00 0.00 8 TRP A N 13
ATOM 3224 C CA . TRP A 1 8 ? 4.378 -2.466 2.325 1.00 0.00 8 TRP A CA 13
ATOM 3225 C C . TRP A 1 8 ? 3.346 -1.866 1.368 1.00 0.00 8 TRP A C 13
ATOM 3226 O O . TRP A 1 8 ? 3.468 -0.723 0.937 1.00 0.00 8 TRP A O 13
ATOM 3282 N N . ALA A 1 11 ? -3.565 -5.355 0.256 1.00 0.00 11 ALA A N 13
ATOM 3283 C CA . ALA A 1 11 ? -4.789 -4.890 -0.374 1.00 0.00 11 ALA A CA 13
ATOM 3284 C C . ALA A 1 11 ? -5.931 -4.942 0.644 1.00 0.00 11 ALA A C 13
ATOM 3285 O O . ALA A 1 11 ? -5.865 -5.687 1.620 1.00 0.00 11 ALA A O 13
ATOM 3292 N N . LYS A 1 12 ? -6.952 -4.140 0.380 1.00 0.00 12 LYS A N 13
ATOM 3293 C CA . LYS A 1 12 ? -8.107 -4.085 1.260 1.00 0.00 12 LYS A CA 13
ATOM 3294 C C . LYS A 1 12 ? -9.266 -3.402 0.530 1.00 0.00 12 LYS A C 13
ATOM 3295 O O . LYS A 1 12 ? -9.412 -2.181 0.469 1.00 0.00 12 LYS A O 13
ATOM 3328 N N . PRO A 1 14 ? -11.541 -1.505 -1.683 1.00 0.00 14 PRO A N 13
ATOM 3329 C CA . PRO A 1 14 ? -11.610 -0.517 -2.792 1.00 0.00 14 PRO A CA 13
ATOM 3330 C C . PRO A 1 14 ? -10.257 -0.021 -3.408 1.00 0.00 14 PRO A C 13
ATOM 3331 O O . PRO A 1 14 ? -10.195 1.029 -4.039 1.00 0.00 14 PRO A O 13
ATOM 3342 N N . THR A 1 1 ? -9.141 -0.530 -2.731 1.00 0.00 1 THR A N 14
ATOM 3343 C CA . THR A 1 1 ? -7.997 0.291 -2.377 1.00 0.00 1 THR A CA 14
ATOM 3344 C C . THR A 1 1 ? -6.816 -0.589 -1.964 1.00 0.00 1 THR A C 14
ATOM 3345 O O . THR A 1 1 ? -6.885 -1.813 -2.062 1.00 0.00 1 THR A O 14
ATOM 3356 N N . TRP A 1 2 ? -5.758 0.068 -1.512 1.00 0.00 2 TRP A N 14
ATOM 3357 C CA . TRP A 1 2 ? -4.564 -0.640 -1.084 1.00 0.00 2 TRP A CA 14
ATOM 3358 C C . TRP A 1 2 ? -3.936 0.146 0.070 1.00 0.00 2 TRP A C 14
ATOM 3359 O O . TRP A 1 2 ? -4.296 1.296 0.310 1.00 0.00 2 TRP A O 14
ATOM 3380 N N . LEU A 1 3 ? -3.009 -0.509 0.755 1.00 0.00 3 LEU A N 14
ATOM 3381 C CA . LEU A 1 3 ? -2.329 0.112 1.878 1.00 0.00 3 LEU A CA 14
ATOM 3382 C C . LEU A 1 3 ? -0.865 0.358 1.509 1.00 0.00 3 LEU A C 14
ATOM 3383 O O . LEU A 1 3 ? 0.044 -0.291 2.019 1.00 0.00 3 LEU A O 14
ATOM 3456 N N . ARG A 1 7 ? 7.751 -0.252 2.173 1.00 0.00 7 ARG A N 14
ATOM 3457 C CA . ARG A 1 7 ? 7.903 -1.484 1.416 1.00 0.00 7 ARG A CA 14
ATOM 3458 C C . ARG A 1 7 ? 6.651 -2.352 1.559 1.00 0.00 7 ARG A C 14
ATOM 3459 O O . ARG A 1 7 ? 6.653 -3.519 1.172 1.00 0.00 7 ARG A O 14
ATOM 3480 N N . TRP A 1 8 ? 5.611 -1.749 2.116 1.00 0.00 8 TRP A N 14
ATOM 3481 C CA . TRP A 1 8 ? 4.356 -2.453 2.315 1.00 0.00 8 TRP A CA 14
ATOM 3482 C C . TRP A 1 8 ? 3.328 -1.870 1.344 1.00 0.00 8 TRP A C 14
ATOM 3483 O O . TRP A 1 8 ? 3.451 -0.735 0.894 1.00 0.00 8 TRP A O 14
ATOM 3539 N N . ALA A 1 11 ? -3.569 -5.390 0.258 1.00 0.00 11 ALA A N 14
ATOM 3540 C CA . ALA A 1 11 ? -4.789 -4.942 -0.392 1.00 0.00 11 ALA A CA 14
ATOM 3541 C C . ALA A 1 11 ? -5.942 -4.982 0.615 1.00 0.00 11 ALA A C 14
ATOM 3542 O O . ALA A 1 11 ? -5.910 -5.756 1.570 1.00 0.00 11 ALA A O 14
ATOM 3549 N N . LYS A 1 12 ? -6.931 -4.137 0.365 1.00 0.00 12 LYS A N 14
ATOM 3550 C CA . LYS A 1 12 ? -8.091 -4.065 1.237 1.00 0.00 12 LYS A CA 14
ATOM 3551 C C . LYS A 1 12 ? -9.239 -3.376 0.497 1.00 0.00 12 LYS A C 14
ATOM 3552 O O . LYS A 1 12 ? -9.324 -2.157 0.350 1.00 0.00 12 LYS A O 14
ATOM 3585 N N . PRO A 1 14 ? -11.505 -1.454 -1.638 1.00 0.00 14 PRO A N 14
ATOM 3586 C CA . PRO A 1 14 ? -11.562 -0.476 -2.756 1.00 0.00 14 PRO A CA 14
ATOM 3587 C C . PRO A 1 14 ? -10.206 -0.055 -3.419 1.00 0.00 14 PRO A C 14
ATOM 3588 O O . PRO A 1 14 ? -10.128 0.947 -4.123 1.00 0.00 14 PRO A O 14
ATOM 3599 N N . THR A 1 1 ? -9.066 -0.504 -2.833 1.00 0.00 1 THR A N 15
ATOM 3600 C CA . THR A 1 1 ? -7.957 0.329 -2.401 1.00 0.00 1 THR A CA 15
ATOM 3601 C C . THR A 1 1 ? -6.720 -0.529 -2.125 1.00 0.00 1 THR A C 15
ATOM 3602 O O . THR A 1 1 ? -6.738 -1.739 -2.347 1.00 0.00 1 THR A O 15
ATOM 3613 N N . TRP A 1 2 ? -5.676 0.131 -1.647 1.00 0.00 2 TRP A N 15
ATOM 3614 C CA . TRP A 1 2 ? -4.434 -0.557 -1.339 1.00 0.00 2 TRP A CA 15
ATOM 3615 C C . TRP A 1 2 ? -3.654 0.300 -0.339 1.00 0.00 2 TRP A C 15
ATOM 3616 O O . TRP A 1 2 ? -3.296 1.438 -0.637 1.00 0.00 2 TRP A O 15
ATOM 3637 N N . LEU A 1 3 ? -3.415 -0.281 0.828 1.00 0.00 3 LEU A N 15
ATOM 3638 C CA . LEU A 1 3 ? -2.684 0.415 1.874 1.00 0.00 3 LEU A CA 15
ATOM 3639 C C . LEU A 1 3 ? -1.191 0.398 1.545 1.00 0.00 3 LEU A C 15
ATOM 3640 O O . LEU A 1 3 ? -0.494 -0.587 1.772 1.00 0.00 3 LEU A O 15
ATOM 3713 N N . ARG A 1 7 ? 7.761 0.051 1.578 1.00 0.00 7 ARG A N 15
ATOM 3714 C CA . ARG A 1 7 ? 7.967 -1.023 0.622 1.00 0.00 7 ARG A CA 15
ATOM 3715 C C . ARG A 1 7 ? 6.913 -2.115 0.816 1.00 0.00 7 ARG A C 15
ATOM 3716 O O . ARG A 1 7 ? 7.040 -3.209 0.269 1.00 0.00 7 ARG A O 15
ATOM 3737 N N . TRP A 1 8 ? 5.897 -1.779 1.596 1.00 0.00 8 TRP A N 15
ATOM 3738 C CA . TRP A 1 8 ? 4.821 -2.718 1.870 1.00 0.00 8 TRP A CA 15
ATOM 3739 C C . TRP A 1 8 ? 3.585 -2.262 1.091 1.00 0.00 8 TRP A C 15
ATOM 3740 O O . TRP A 1 8 ? 3.496 -1.117 0.655 1.00 0.00 8 TRP A O 15
ATOM 3796 N N . ALA A 1 11 ? -3.602 -5.254 0.475 1.00 0.00 11 ALA A N 15
ATOM 3797 C CA . ALA A 1 11 ? -4.818 -4.953 -0.262 1.00 0.00 11 ALA A CA 15
ATOM 3798 C C . ALA A 1 11 ? -6.012 -4.993 0.695 1.00 0.00 11 ALA A C 15
ATOM 3799 O O . ALA A 1 11 ? -6.039 -5.797 1.626 1.00 0.00 11 ALA A O 15
ATOM 3806 N N . LYS A 1 12 ? -6.970 -4.117 0.432 1.00 0.00 12 LYS A N 15
ATOM 3807 C CA . LYS A 1 12 ? -8.164 -4.043 1.257 1.00 0.00 12 LYS A CA 15
ATOM 3808 C C . LYS A 1 12 ? -9.291 -3.387 0.458 1.00 0.00 12 LYS A C 15
ATOM 3809 O O . LYS A 1 12 ? -9.482 -2.172 0.416 1.00 0.00 12 LYS A O 15
ATOM 3842 N N . PRO A 1 14 ? -11.467 -1.535 -1.908 1.00 0.00 14 PRO A N 15
ATOM 3843 C CA . PRO A 1 14 ? -11.492 -0.537 -3.009 1.00 0.00 14 PRO A CA 15
ATOM 3844 C C . PRO A 1 14 ? -10.118 0.021 -3.515 1.00 0.00 14 PRO A C 15
ATOM 3845 O O . PRO A 1 14 ? -10.052 1.070 -4.147 1.00 0.00 14 PRO A O 15
ATOM 3856 N N . THR A 1 1 ? -9.042 -0.401 -2.817 1.00 0.00 1 THR A N 16
ATOM 3857 C CA . THR A 1 1 ? -7.963 0.439 -2.328 1.00 0.00 1 THR A CA 16
ATOM 3858 C C . THR A 1 1 ? -6.719 -0.404 -2.039 1.00 0.00 1 THR A C 16
ATOM 3859 O O . THR A 1 1 ? -6.700 -1.603 -2.311 1.00 0.00 1 THR A O 16
ATOM 3870 N N . TRP A 1 2 ? -5.708 0.257 -1.493 1.00 0.00 2 TRP A N 16
ATOM 3871 C CA . TRP A 1 2 ? -4.463 -0.416 -1.165 1.00 0.00 2 TRP A CA 16
ATOM 3872 C C . TRP A 1 2 ? -3.749 0.407 -0.092 1.00 0.00 2 TRP A C 16
ATOM 3873 O O . TRP A 1 2 ? -3.546 1.609 -0.258 1.00 0.00 2 TRP A O 16
ATOM 3894 N N . LEU A 1 3 ? -3.387 -0.273 0.986 1.00 0.00 3 LEU A N 16
ATOM 3895 C CA . LEU A 1 3 ? -2.699 0.380 2.087 1.00 0.00 3 LEU A CA 16
ATOM 3896 C C . LEU A 1 3 ? -1.188 0.295 1.862 1.00 0.00 3 LEU A C 16
ATOM 3897 O O . LEU A 1 3 ? -0.481 -0.457 2.525 1.00 0.00 3 LEU A O 16
ATOM 3970 N N . ARG A 1 7 ? 7.803 0.125 1.491 1.00 0.00 7 ARG A N 16
ATOM 3971 C CA . ARG A 1 7 ? 8.062 -0.999 0.608 1.00 0.00 7 ARG A CA 16
ATOM 3972 C C . ARG A 1 7 ? 7.016 -2.095 0.824 1.00 0.00 7 ARG A C 16
ATOM 3973 O O . ARG A 1 7 ? 7.173 -3.213 0.335 1.00 0.00 7 ARG A O 16
ATOM 3994 N N . TRP A 1 8 ? 5.972 -1.736 1.556 1.00 0.00 8 TRP A N 16
ATOM 3995 C CA . TRP A 1 8 ? 4.900 -2.675 1.841 1.00 0.00 8 TRP A CA 16
ATOM 3996 C C . TRP A 1 8 ? 3.610 -2.120 1.233 1.00 0.00 8 TRP A C 16
ATOM 3997 O O . TRP A 1 8 ? 3.571 -0.994 0.747 1.00 0.00 8 TRP A O 16
ATOM 4053 N N . ALA A 1 11 ? -3.589 -5.284 0.307 1.00 0.00 11 ALA A N 16
ATOM 4054 C CA . ALA A 1 11 ? -4.805 -4.921 -0.400 1.00 0.00 11 ALA A CA 16
ATOM 4055 C C . ALA A 1 11 ? -5.998 -5.036 0.552 1.00 0.00 11 ALA A C 16
ATOM 4056 O O . ALA A 1 11 ? -6.003 -5.882 1.445 1.00 0.00 11 ALA A O 16
ATOM 4063 N N . LYS A 1 12 ? -6.978 -4.173 0.328 1.00 0.00 12 LYS A N 16
ATOM 4064 C CA . LYS A 1 12 ? -8.173 -4.169 1.156 1.00 0.00 12 LYS A CA 16
ATOM 4065 C C . LYS A 1 12 ? -9.307 -3.472 0.400 1.00 0.00 12 LYS A C 16
ATOM 4066 O O . LYS A 1 12 ? -9.539 -2.265 0.478 1.00 0.00 12 LYS A O 16
ATOM 4099 N N . PRO A 1 14 ? -11.438 -1.513 -1.975 1.00 0.00 14 PRO A N 16
ATOM 4100 C CA . PRO A 1 14 ? -11.464 -0.479 -3.043 1.00 0.00 14 PRO A CA 16
ATOM 4101 C C . PRO A 1 14 ? -10.092 0.121 -3.506 1.00 0.00 14 PRO A C 16
ATOM 4102 O O . PRO A 1 14 ? -10.033 1.199 -4.087 1.00 0.00 14 PRO A O 16
ATOM 4113 N N . THR A 1 1 ? -9.321 -0.846 -2.937 1.00 0.00 1 THR A N 17
ATOM 4114 C CA . THR A 1 1 ? -8.171 0.018 -2.737 1.00 0.00 1 THR A CA 17
ATOM 4115 C C . THR A 1 1 ? -6.964 -0.799 -2.270 1.00 0.00 1 THR A C 17
ATOM 4116 O O . THR A 1 1 ? -7.027 -2.026 -2.210 1.00 0.00 1 THR A O 17
ATOM 4127 N N . TRP A 1 2 ? -5.895 -0.086 -1.950 1.00 0.00 2 TRP A N 17
ATOM 4128 C CA . TRP A 1 2 ? -4.676 -0.729 -1.491 1.00 0.00 2 TRP A CA 17
ATOM 4129 C C . TRP A 1 2 ? -3.975 0.223 -0.520 1.00 0.00 2 TRP A C 17
ATOM 4130 O O . TRP A 1 2 ? -4.219 1.429 -0.543 1.00 0.00 2 TRP A O 17
ATOM 4151 N N . LEU A 1 3 ? -3.117 -0.354 0.309 1.00 0.00 3 LEU A N 17
ATOM 4152 C CA . LEU A 1 3 ? -2.379 0.430 1.286 1.00 0.00 3 LEU A CA 17
ATOM 4153 C C . LEU A 1 3 ? -1.029 0.834 0.693 1.00 0.00 3 LEU A C 17
ATOM 4154 O O . LEU A 1 3 ? -0.571 0.282 -0.303 1.00 0.00 3 LEU A O 17
ATOM 4227 N N . ARG A 1 7 ? 7.829 -0.427 1.891 1.00 0.00 7 ARG A N 17
ATOM 4228 C CA . ARG A 1 7 ? 7.856 -1.527 0.942 1.00 0.00 7 ARG A CA 17
ATOM 4229 C C . ARG A 1 7 ? 6.595 -2.381 1.084 1.00 0.00 7 ARG A C 17
ATOM 4230 O O . ARG A 1 7 ? 6.512 -3.471 0.520 1.00 0.00 7 ARG A O 17
ATOM 4251 N N . TRP A 1 8 ? 5.643 -1.853 1.839 1.00 0.00 8 TRP A N 17
ATOM 4252 C CA . TRP A 1 8 ? 4.389 -2.554 2.062 1.00 0.00 8 TRP A CA 17
ATOM 4253 C C . TRP A 1 8 ? 3.309 -1.867 1.225 1.00 0.00 8 TRP A C 17
ATOM 4254 O O . TRP A 1 8 ? 3.416 -0.691 0.889 1.00 0.00 8 TRP A O 17
ATOM 4310 N N . ALA A 1 11 ? -3.593 -5.351 0.330 1.00 0.00 11 ALA A N 17
ATOM 4311 C CA . ALA A 1 11 ? -4.833 -4.945 -0.308 1.00 0.00 11 ALA A CA 17
ATOM 4312 C C . ALA A 1 11 ? -5.937 -4.852 0.747 1.00 0.00 11 ALA A C 17
ATOM 4313 O O . ALA A 1 11 ? -5.853 -5.488 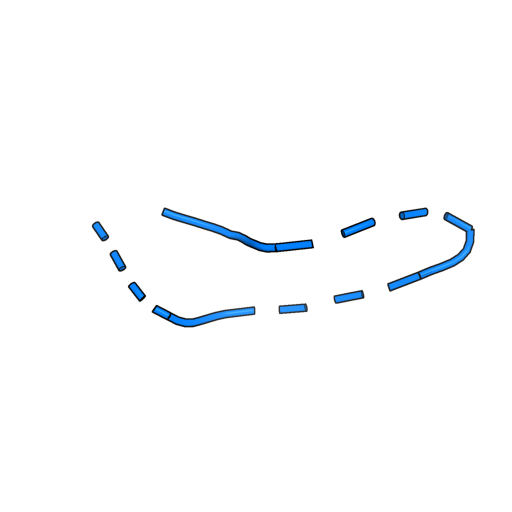1.796 1.00 0.00 11 ALA A O 17
ATOM 4320 N N . LYS A 1 12 ? -6.948 -4.056 0.431 1.00 0.00 12 LYS A N 17
ATOM 4321 C CA . LYS A 1 12 ? -8.068 -3.872 1.340 1.00 0.00 12 LYS A CA 17
ATOM 4322 C C . LYS A 1 12 ? -9.255 -3.290 0.568 1.00 0.00 12 LYS A C 17
ATOM 4323 O O . LYS A 1 12 ? -9.349 -2.104 0.253 1.00 0.00 12 LYS A O 17
ATOM 4356 N N . PRO A 1 14 ? -11.623 -1.649 -1.647 1.00 0.00 14 PRO A N 17
ATOM 4357 C CA . PRO A 1 14 ? -11.737 -0.810 -2.869 1.00 0.00 14 PRO A CA 17
ATOM 4358 C C . PRO A 1 14 ? -10.417 -0.464 -3.638 1.00 0.00 14 PRO A C 17
ATOM 4359 O O . PRO A 1 14 ? -10.378 0.447 -4.457 1.00 0.00 14 PRO A O 17
ATOM 4370 N N . THR A 1 1 ? -9.457 -0.924 -2.944 1.00 0.00 1 THR A N 18
ATOM 4371 C CA . THR A 1 1 ? -8.311 -0.035 -2.872 1.00 0.00 1 THR A CA 18
ATOM 4372 C C . THR A 1 1 ? -7.071 -0.798 -2.399 1.00 0.00 1 THR A C 18
ATOM 4373 O O . THR A 1 1 ? -7.109 -2.018 -2.248 1.00 0.00 1 THR A O 18
ATOM 4384 N N . TRP A 1 2 ? -6.001 -0.048 -2.180 1.00 0.00 2 TRP A N 18
ATOM 4385 C CA . TRP A 1 2 ? -4.754 -0.639 -1.728 1.00 0.00 2 TRP A CA 18
ATOM 4386 C C . TRP A 1 2 ? -4.062 0.366 -0.803 1.00 0.00 2 TRP A C 18
ATOM 4387 O O . TRP A 1 2 ? -4.322 1.566 -0.880 1.00 0.00 2 TRP A O 18
ATOM 4408 N N . LEU A 1 3 ? -3.196 -0.162 0.049 1.00 0.00 3 LEU A N 18
ATOM 4409 C CA . LEU A 1 3 ? -2.465 0.674 0.987 1.00 0.00 3 LEU A CA 18
ATOM 4410 C C . LEU A 1 3 ? -1.030 0.857 0.490 1.00 0.00 3 LEU A C 18
ATOM 4411 O O . LEU A 1 3 ? -0.557 0.143 -0.390 1.00 0.00 3 LEU A O 18
ATOM 4484 N N . ARG A 1 7 ? 7.806 -0.404 2.076 1.00 0.00 7 ARG A N 18
ATOM 4485 C CA . ARG A 1 7 ? 7.932 -1.511 1.144 1.00 0.00 7 ARG A CA 18
ATOM 4486 C C . ARG A 1 7 ? 6.700 -2.414 1.224 1.00 0.00 7 ARG A C 18
ATOM 4487 O O . ARG A 1 7 ? 6.694 -3.514 0.672 1.00 0.00 7 ARG A O 18
ATOM 4508 N N . TRP A 1 8 ? 5.684 -1.916 1.915 1.00 0.00 8 TRP A N 18
ATOM 4509 C CA . TRP A 1 8 ? 4.449 -2.665 2.073 1.00 0.00 8 TRP A CA 18
ATOM 4510 C C . TRP A 1 8 ? 3.331 -1.882 1.383 1.00 0.00 8 TRP A C 18
ATOM 4511 O O . TRP A 1 8 ? 3.406 -0.668 1.229 1.00 0.00 8 TRP A O 18
ATOM 4567 N N . ALA A 1 11 ? -3.511 -5.378 0.077 1.00 0.00 11 ALA A N 18
ATOM 4568 C CA . ALA A 1 11 ? -4.780 -4.900 -0.443 1.00 0.00 11 ALA A CA 18
ATOM 4569 C C . ALA A 1 11 ? -5.774 -4.746 0.710 1.00 0.00 11 ALA A C 18
ATOM 4570 O O . ALA A 1 11 ? -5.580 -5.318 1.782 1.00 0.00 11 ALA A O 18
ATOM 4577 N N . LYS A 1 12 ? -6.816 -3.970 0.452 1.00 0.00 12 LYS A N 18
ATOM 4578 C CA . LYS A 1 12 ? -7.841 -3.734 1.455 1.00 0.00 12 LYS A CA 18
ATOM 4579 C C . LYS A 1 12 ? -9.087 -3.161 0.779 1.00 0.00 12 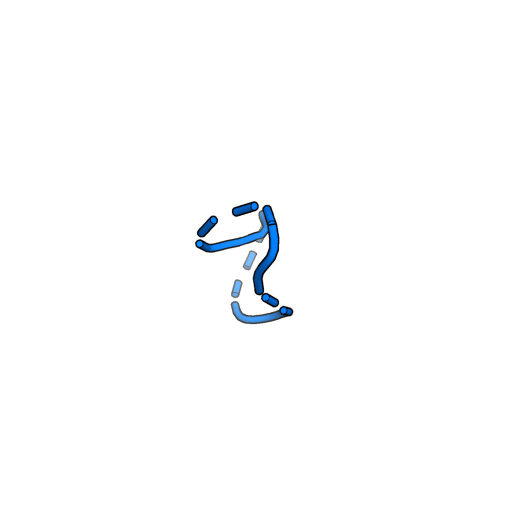LYS A C 18
ATOM 4580 O O . LYS A 1 12 ? -9.227 -1.970 0.496 1.00 0.00 12 LYS A O 18
ATOM 4613 N N . PRO A 1 14 ? -11.635 -1.652 -1.433 1.00 0.00 14 PRO A N 18
ATOM 4614 C CA . PRO A 1 14 ? -11.859 -0.909 -2.702 1.00 0.00 14 PRO A CA 18
ATOM 4615 C C . PRO A 1 14 ? -10.608 -0.608 -3.597 1.00 0.00 14 PRO A C 18
ATOM 4616 O O . PRO A 1 14 ? -10.635 0.273 -4.449 1.00 0.00 14 PRO A O 18
ATOM 4627 N N . THR A 1 1 ? -9.361 -0.594 -2.835 1.00 0.00 1 THR A N 19
ATOM 4628 C CA . THR A 1 1 ? -8.250 0.272 -2.481 1.00 0.00 1 THR A CA 19
ATOM 4629 C C . THR A 1 1 ? -6.994 -0.556 -2.203 1.00 0.00 1 THR A C 19
ATOM 4630 O O . THR A 1 1 ? -6.999 -1.774 -2.378 1.00 0.00 1 THR A O 19
ATOM 4641 N N . TRP A 1 2 ? -5.950 0.136 -1.773 1.00 0.00 2 TRP A N 19
ATOM 4642 C CA . TRP A 1 2 ? -4.690 -0.521 -1.468 1.00 0.00 2 TRP A CA 19
ATOM 4643 C C . TRP A 1 2 ? -3.928 0.356 -0.473 1.00 0.00 2 TRP A C 19
ATOM 4644 O O . TRP A 1 2 ? -4.059 1.579 -0.490 1.00 0.00 2 TRP A O 19
ATOM 4665 N N . LEU A 1 3 ? -3.147 -0.304 0.371 1.00 0.00 3 LEU A N 19
ATOM 4666 C CA . LEU A 1 3 ? -2.363 0.401 1.371 1.00 0.00 3 LEU A CA 19
ATOM 4667 C C . LEU A 1 3 ? -0.941 0.607 0.847 1.00 0.00 3 LEU A C 19
ATOM 4668 O O . LEU A 1 3 ? -0.352 -0.270 0.222 1.00 0.00 3 LEU A O 19
ATOM 4741 N N . ARG A 1 7 ? 7.878 -0.078 1.660 1.00 0.00 7 ARG A N 19
ATOM 4742 C CA . ARG A 1 7 ? 8.014 -1.174 0.718 1.00 0.00 7 ARG A CA 19
ATOM 4743 C C . ARG A 1 7 ? 6.911 -2.210 0.946 1.00 0.00 7 ARG A C 19
ATOM 4744 O O . ARG A 1 7 ? 6.975 -3.318 0.415 1.00 0.00 7 ARG A O 19
ATOM 4765 N N . TRP A 1 8 ? 5.924 -1.813 1.735 1.00 0.00 8 TRP A N 19
ATOM 4766 C CA . TRP A 1 8 ? 4.809 -2.693 2.040 1.00 0.00 8 TRP A CA 19
ATOM 4767 C C . TRP A 1 8 ? 3.568 -2.147 1.331 1.00 0.00 8 TRP A C 19
ATOM 4768 O O . TRP A 1 8 ? 3.546 -1.007 0.876 1.00 0.00 8 TRP A O 19
ATOM 4824 N N . ALA A 1 11 ? -3.627 -5.362 0.175 1.00 0.00 11 ALA A N 19
ATOM 4825 C CA . ALA A 1 11 ? -4.864 -4.953 -0.468 1.00 0.00 11 ALA A CA 19
ATOM 4826 C C . ALA A 1 11 ? -5.991 -4.936 0.568 1.00 0.00 11 ALA A C 19
ATOM 4827 O O . ALA A 1 11 ? -5.945 -5.674 1.551 1.00 0.00 11 ALA A O 19
ATOM 4834 N N . LYS A 1 12 ? -6.975 -4.088 0.310 1.00 0.00 12 LYS A N 19
ATOM 4835 C CA . LYS A 1 12 ? -8.111 -3.966 1.208 1.00 0.00 12 LYS A CA 19
ATOM 4836 C C . LYS A 1 12 ? -9.300 -3.378 0.443 1.00 0.00 12 LYS A C 19
ATOM 4837 O O . LYS A 1 12 ? -9.492 -2.170 0.302 1.00 0.00 12 LYS A O 19
ATOM 4870 N N . PRO A 1 14 ? -11.669 -1.659 -1.746 1.00 0.00 14 PRO A N 19
ATOM 4871 C CA . PRO A 1 14 ? -11.787 -0.685 -2.865 1.00 0.00 14 PRO A CA 19
ATOM 4872 C C . PRO A 1 14 ? -10.459 -0.127 -3.482 1.00 0.00 14 PRO A C 19
ATOM 4873 O O . PRO A 1 14 ? -10.449 0.914 -4.130 1.00 0.00 14 PRO A O 19
ATOM 4884 N N . THR A 1 1 ? -9.027 -0.494 -2.806 1.00 0.00 1 THR A N 20
ATOM 4885 C CA . THR A 1 1 ? -7.911 0.323 -2.362 1.00 0.00 1 THR A CA 20
ATOM 4886 C C . THR A 1 1 ? -6.707 -0.559 -2.021 1.00 0.00 1 THR A C 20
ATOM 4887 O O . THR A 1 1 ? -6.737 -1.768 -2.242 1.00 0.00 1 THR A O 20
ATOM 4898 N N . TRP A 1 2 ? -5.677 0.083 -1.490 1.00 0.00 2 TRP A N 20
ATOM 4899 C CA . TRP A 1 2 ? -4.465 -0.628 -1.116 1.00 0.00 2 TRP A CA 20
ATOM 4900 C C . TRP A 1 2 ? -3.779 0.162 -0.000 1.00 0.00 2 TRP A C 20
ATOM 4901 O O . TRP A 1 2 ? -3.729 1.390 -0.0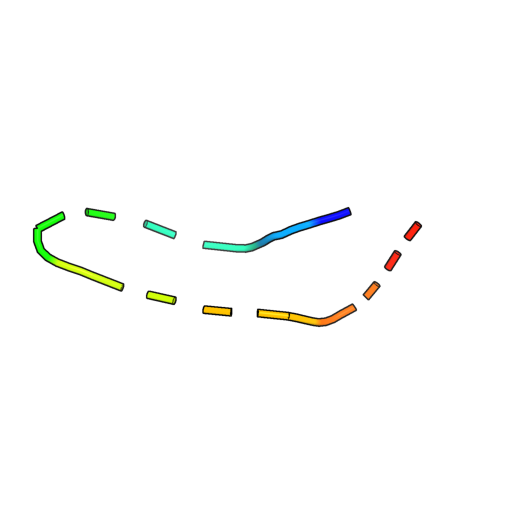43 1.00 0.00 2 TRP A O 20
ATOM 4922 N N . LEU A 1 3 ? -3.265 -0.576 0.974 1.00 0.00 3 LEU A N 20
ATOM 4923 C CA . LEU A 1 3 ? -2.585 0.040 2.100 1.00 0.00 3 LEU A CA 20
ATOM 4924 C C . LEU A 1 3 ? -1.077 0.046 1.837 1.00 0.00 3 LEU A C 20
ATOM 4925 O O . LEU A 1 3 ? -0.311 -0.676 2.468 1.00 0.00 3 LEU A O 20
ATOM 4998 N N . ARG A 1 7 ? 7.842 0.203 1.646 1.00 0.00 7 ARG A N 20
ATOM 4999 C CA . ARG A 1 7 ? 8.141 -0.911 0.761 1.00 0.00 7 ARG A CA 20
ATOM 5000 C C . ARG A 1 7 ? 7.102 -2.020 0.936 1.00 0.00 7 ARG A C 20
ATOM 5001 O O . ARG A 1 7 ? 7.285 -3.130 0.438 1.00 0.00 7 ARG A O 20
ATOM 5022 N N . TRP A 1 8 ? 6.035 -1.682 1.645 1.00 0.00 8 TRP A N 20
ATOM 5023 C CA . TRP A 1 8 ? 4.967 -2.636 1.891 1.00 0.00 8 TRP A CA 20
ATOM 5024 C C . TRP A 1 8 ? 3.719 -2.150 1.152 1.00 0.00 8 TRP A C 20
ATOM 5025 O O . TRP A 1 8 ? 3.711 -1.077 0.555 1.00 0.00 8 TRP A O 20
ATOM 5081 N N . ALA A 1 11 ? -3.840 -5.244 0.394 1.00 0.00 11 ALA A N 20
ATOM 5082 C CA . ALA A 1 11 ? -4.989 -4.944 -0.444 1.00 0.00 11 ALA A CA 20
ATOM 5083 C C . ALA A 1 11 ? -6.260 -4.989 0.407 1.00 0.00 11 ALA A C 20
ATOM 5084 O O . ALA A 1 11 ? -6.568 -6.010 1.017 1.00 0.00 11 ALA A O 20
ATOM 5091 N N . LYS A 1 12 ? -6.964 -3.865 0.420 1.00 0.00 12 LYS A N 20
ATOM 5092 C CA . LYS A 1 12 ? -8.195 -3.763 1.186 1.00 0.00 12 LYS A CA 20
ATOM 5093 C C . LYS A 1 12 ? -9.306 -3.217 0.287 1.00 0.00 12 LYS A C 20
ATOM 5094 O O . LYS A 1 12 ? -9.408 -2.032 -0.031 1.00 0.00 12 LYS A O 20
ATOM 5127 N N . PRO A 1 14 ? -11.434 -1.493 -1.889 1.00 0.00 14 PRO A N 20
ATOM 5128 C CA . PRO A 1 14 ? -11.450 -0.495 -2.991 1.00 0.00 14 PRO A CA 20
ATOM 5129 C C . PRO A 1 14 ? -10.069 0.028 -3.515 1.00 0.00 14 PRO A C 20
ATOM 5130 O O . PRO A 1 14 ? -9.982 1.092 -4.119 1.00 0.00 14 PRO A O 20
#

Secondary structure (DSSP, 8-state):
--------

Solvent-accessible surface area: 1780 Å² total